Protein AF-A0A7X9JN93-F1 (afdb_monomer_lite)

Radius of gyration: 32.8 Å; chains: 1; bounding box: 100×35×84 Å

Sequence (177 aa):
MSPLSYNWSGGLGTSPNISISPPVGTYNYTATVTDACGATATDGIQVVVNPKPTSDFTAVSPICANTPSDVIYTGTGGSVFVWNFGSATILSGTPPSPGPYQVTWNTAGTYAIALQVQNSYGCWSDPDTQYVMVLAAGTPNCCTFPTPFAGNDRNICGLTTQMMADPPDNHSYIGQW

Secondary structure (DSSP, 8-state):
-PPPEEEEGGGTBS-SS------SEEEEEEEEEE-TTS-EEEEEEEEEEPPPP---EEE--SEETTS-EEEEE--SS-SEEEEE-TTPEEEE--SSS---EEEE-SS-EEEEEEEEEE-TTSPBPPPEEEEEEEEPTT-TTT------B--------SS------B-S---------

pLDDT: mean 87.12, std 16.21, range [33.56, 98.44]

Structure (mmCIF, N/CA/C/O backbone):
data_AF-A0A7X9JN93-F1
#
_entry.id   AF-A0A7X9JN93-F1
#
loop_
_atom_site.group_PDB
_atom_site.id
_atom_site.type_symbol
_atom_site.label_atom_id
_atom_site.label_alt_id
_atom_site.label_comp_id
_atom_site.label_asym_id
_atom_site.label_entity_id
_atom_site.label_seq_id
_atom_site.pdbx_PDB_ins_code
_atom_site.Cartn_x
_atom_site.Cartn_y
_atom_site.Cartn_z
_atom_site.occupancy
_atom_site.B_iso_or_equiv
_atom_site.auth_seq_id
_atom_site.auth_comp_id
_atom_site.auth_asym_id
_atom_site.auth_atom_id
_atom_site.pdbx_PDB_model_num
ATOM 1 N N . MET A 1 1 ? -43.650 4.681 30.266 1.00 62.78 1 MET A N 1
ATOM 2 C CA . MET A 1 1 ? -42.316 4.047 30.256 1.00 62.78 1 MET A CA 1
ATOM 3 C C . MET A 1 1 ? -41.466 4.804 31.256 1.00 62.78 1 MET A C 1
ATOM 5 O O . MET A 1 1 ? -41.440 6.026 31.170 1.00 62.78 1 MET A O 1
ATOM 9 N N . SER A 1 2 ? -40.871 4.125 32.233 1.00 69.69 2 SER A N 1
ATOM 10 C CA . SER A 1 2 ? -39.936 4.772 33.160 1.00 69.69 2 SER A CA 1
ATOM 11 C C . SER A 1 2 ? -38.631 5.106 32.427 1.00 69.69 2 SER A C 1
ATOM 13 O O . SER A 1 2 ? -38.218 4.310 31.581 1.00 69.69 2 SER A O 1
ATOM 15 N N . PRO A 1 3 ? -37.996 6.262 32.691 1.00 86.38 3 PRO A N 1
ATOM 16 C CA . PRO A 1 3 ? -36.750 6.621 32.026 1.00 86.38 3 PRO A CA 1
ATOM 17 C C . PRO A 1 3 ? -35.629 5.661 32.441 1.00 86.38 3 PRO A C 1
ATOM 19 O O . PRO A 1 3 ? -35.478 5.351 33.622 1.00 86.38 3 PRO A O 1
ATOM 22 N N . LEU A 1 4 ? -34.855 5.197 31.461 1.00 93.75 4 LEU A N 1
ATOM 23 C CA . LEU A 1 4 ? -33.606 4.469 31.678 1.00 93.75 4 LEU A CA 1
ATOM 24 C C . LEU A 1 4 ? -32.438 5.448 31.575 1.00 93.75 4 LEU A C 1
ATOM 26 O O . LEU A 1 4 ? -32.466 6.365 30.750 1.00 93.75 4 LEU A O 1
ATOM 30 N N . SER A 1 5 ? -31.402 5.224 32.374 1.00 94.44 5 SER A N 1
ATOM 31 C CA . SER A 1 5 ? -30.114 5.904 32.234 1.00 94.44 5 SER A CA 1
ATOM 32 C C . SER A 1 5 ? -29.025 4.894 31.900 1.00 94.44 5 SER A C 1
ATOM 34 O O . SER A 1 5 ? -29.078 3.749 32.343 1.00 94.44 5 SER A O 1
ATOM 36 N N . TYR A 1 6 ? -28.060 5.316 31.090 1.00 96.38 6 TYR A N 1
ATOM 37 C CA . TYR A 1 6 ? -26.967 4.478 30.614 1.00 96.38 6 TYR A CA 1
ATOM 38 C C . TYR A 1 6 ? -25.649 5.054 31.111 1.00 96.38 6 TYR A C 1
ATOM 40 O O . TYR A 1 6 ? -25.521 6.267 31.278 1.00 96.38 6 TYR A O 1
ATOM 48 N N . ASN A 1 7 ? -24.661 4.197 31.314 1.00 96.31 7 ASN A N 1
ATOM 49 C CA . ASN A 1 7 ? -23.289 4.589 31.584 1.00 96.31 7 ASN A CA 1
ATOM 50 C C . ASN A 1 7 ? -22.343 3.566 30.962 1.00 96.31 7 ASN A C 1
ATOM 52 O O . ASN A 1 7 ? -22.411 2.382 31.282 1.00 96.31 7 ASN A O 1
ATOM 56 N N . TRP A 1 8 ? -21.454 4.024 30.094 1.00 97.06 8 TRP A N 1
ATOM 57 C CA . TRP A 1 8 ? -20.459 3.170 29.460 1.00 97.06 8 TRP A CA 1
ATOM 58 C C . TRP A 1 8 ? -19.116 3.242 30.194 1.00 97.06 8 TRP A C 1
ATOM 60 O O . TRP A 1 8 ? -18.633 4.319 30.556 1.00 97.06 8 TRP A O 1
ATOM 70 N N . SER A 1 9 ? -18.481 2.084 30.383 1.00 95.38 9 SER A N 1
ATOM 71 C CA . SER A 1 9 ? -17.147 1.960 30.979 1.00 95.38 9 SER A CA 1
ATOM 72 C C . SER A 1 9 ? -16.115 2.834 30.260 1.00 95.38 9 SER A C 1
ATOM 74 O O . SER A 1 9 ? -16.192 3.010 29.046 1.00 95.38 9 SER A O 1
ATOM 76 N N . GLY A 1 10 ? -15.109 3.325 30.985 1.00 89.50 10 GLY A N 1
ATOM 77 C CA . GLY A 1 10 ? -14.052 4.154 30.392 1.00 89.50 10 GLY A CA 1
ATOM 78 C C . GLY A 1 10 ? -14.488 5.588 30.074 1.00 89.50 10 GLY A C 1
ATOM 79 O O . GLY A 1 10 ? -13.787 6.282 29.348 1.00 89.50 10 GLY A O 1
ATOM 80 N N . GLY A 1 11 ? -15.628 6.039 30.610 1.00 90.81 11 GLY A N 1
ATOM 81 C CA . GLY A 1 11 ? -16.087 7.422 30.459 1.00 90.81 11 GLY A CA 1
ATOM 82 C C . GLY A 1 11 ? -16.641 7.744 29.071 1.00 90.81 11 GLY A C 1
ATOM 83 O O . GLY A 1 11 ? -16.651 8.905 28.678 1.00 90.81 11 GLY A O 1
ATOM 84 N N . LEU A 1 12 ? -17.119 6.736 28.334 1.00 93.81 12 LEU A N 1
ATOM 85 C CA . LEU A 1 12 ? -17.651 6.897 26.972 1.00 93.81 12 LEU A CA 1
ATOM 86 C C . LEU A 1 12 ? -19.023 7.598 26.925 1.00 93.81 12 LEU A C 1
ATOM 88 O O . LEU A 1 12 ? -19.532 7.898 25.847 1.00 93.81 12 LEU A O 1
ATOM 92 N N . GLY A 1 13 ? -19.607 7.890 28.090 1.00 93.00 13 GLY A N 1
ATOM 93 C CA . GLY A 1 13 ? -20.799 8.717 28.242 1.00 93.00 13 GLY A CA 1
ATOM 94 C C . GLY A 1 13 ? -22.060 7.932 28.595 1.00 93.00 13 GLY A C 1
ATOM 95 O O . GLY A 1 13 ? -22.016 6.762 28.974 1.00 93.00 13 GLY A O 1
ATOM 96 N N . THR A 1 14 ? -23.196 8.621 28.491 1.00 95.06 14 THR A N 1
ATOM 97 C CA . THR A 1 14 ? -24.511 8.161 28.971 1.00 95.06 14 THR A CA 1
ATOM 98 C C . THR A 1 14 ? -25.554 8.005 27.863 1.00 95.06 14 THR A C 1
ATOM 100 O O . THR A 1 14 ? -26.735 7.782 28.128 1.00 95.06 14 THR A O 1
ATOM 103 N N . SER A 1 15 ? -25.129 8.129 26.603 1.00 93.56 15 SER A N 1
ATOM 104 C CA . SER A 1 15 ? -25.990 7.868 25.453 1.00 93.56 15 SER A CA 1
ATOM 105 C C . SER A 1 15 ? -26.230 6.359 25.311 1.00 93.56 15 SER A C 1
ATOM 107 O O . SER A 1 15 ? -25.281 5.583 25.457 1.00 93.56 15 SER A O 1
ATOM 109 N N . PRO A 1 16 ? -27.454 5.913 24.972 1.00 92.88 16 PRO A N 1
ATOM 110 C CA . PRO A 1 16 ? -27.708 4.504 24.662 1.00 92.88 16 PRO A CA 1
ATOM 111 C C . PRO A 1 16 ? -26.879 4.014 23.468 1.00 92.88 16 PRO A C 1
ATOM 113 O O . PRO A 1 16 ? -26.524 2.843 23.409 1.00 92.88 16 PRO A O 1
ATOM 116 N N . ASN A 1 17 ? -26.539 4.917 22.541 1.00 93.62 17 ASN A N 1
ATOM 117 C CA . ASN A 1 17 ? -25.702 4.632 21.381 1.00 93.62 17 ASN A CA 1
ATOM 118 C C . ASN A 1 17 ? -24.434 5.485 21.450 1.00 93.62 17 ASN A C 1
ATOM 120 O O . ASN A 1 17 ? -24.519 6.714 21.536 1.00 93.62 17 ASN A O 1
ATOM 124 N N . ILE A 1 18 ? -23.273 4.837 21.389 1.00 92.88 18 ILE A N 1
ATOM 125 C CA . ILE A 1 18 ? -21.957 5.482 21.377 1.00 92.88 18 ILE A CA 1
ATOM 126 C C . ILE A 1 18 ? -21.170 5.068 20.131 1.00 92.88 18 ILE A C 1
ATOM 128 O O . ILE A 1 18 ? -21.410 4.015 19.545 1.00 92.88 18 ILE A O 1
ATOM 132 N N . SER A 1 19 ? -20.216 5.899 19.724 1.00 92.19 19 SER A N 1
ATOM 133 C CA . SER A 1 19 ? -19.241 5.573 18.682 1.00 92.19 19 SER A CA 1
ATOM 134 C C . SER A 1 19 ? -17.844 5.675 19.272 1.00 92.19 19 SER A C 1
ATOM 136 O O . SER A 1 19 ? -17.538 6.628 19.986 1.00 92.19 19 SER A O 1
ATOM 138 N N . ILE A 1 20 ? -17.008 4.681 18.989 1.00 92.12 20 ILE A N 1
ATOM 139 C CA . ILE A 1 20 ? -15.642 4.583 19.501 1.00 92.12 20 ILE A CA 1
ATOM 140 C C . ILE A 1 20 ? -14.666 4.508 18.328 1.00 92.12 20 ILE A C 1
ATOM 142 O O . ILE A 1 20 ? -14.989 3.961 17.278 1.00 92.12 20 ILE A O 1
ATOM 146 N N . SER A 1 21 ? -13.465 5.044 18.518 1.00 92.12 21 SER A N 1
ATOM 147 C CA . SER A 1 21 ? -12.356 4.921 17.566 1.00 92.12 21 SER A CA 1
ATOM 148 C C . SER A 1 21 ? -11.064 4.605 18.326 1.00 92.12 21 SER A C 1
ATOM 150 O O . SER A 1 21 ? -10.158 5.443 18.365 1.00 92.12 21 SER A O 1
ATOM 152 N N . PRO A 1 22 ? -10.993 3.454 19.024 1.00 93.06 22 PRO A N 1
ATOM 153 C CA . PRO A 1 22 ? -9.809 3.110 19.790 1.00 93.06 22 PRO A CA 1
ATOM 154 C C . PRO A 1 22 ? -8.643 2.738 18.852 1.00 93.06 22 PRO A C 1
ATOM 156 O O . PRO A 1 22 ? -8.876 2.349 17.703 1.00 93.06 22 PRO A O 1
ATOM 159 N N . PRO A 1 23 ? -7.386 2.849 19.317 1.00 93.12 23 PRO A N 1
ATOM 160 C CA . PRO A 1 23 ? -6.220 2.347 18.587 1.00 93.12 23 PRO A CA 1
ATOM 161 C C . PRO A 1 23 ? -6.279 0.835 18.310 1.00 93.12 23 PRO A C 1
ATOM 163 O O . PRO A 1 23 ? -7.170 0.132 18.775 1.00 93.12 23 PRO A O 1
ATOM 166 N N . VAL A 1 24 ? -5.295 0.316 17.568 1.00 92.94 24 VAL A N 1
ATOM 167 C CA . VAL A 1 24 ? -5.109 -1.134 17.383 1.00 92.94 24 VAL A CA 1
ATOM 168 C C . VAL A 1 24 ? -4.927 -1.803 18.745 1.00 92.94 24 VAL A C 1
ATOM 170 O O . VAL A 1 24 ? -4.083 -1.387 19.539 1.00 92.94 24 VAL A O 1
ATOM 173 N N . GLY A 1 25 ? -5.705 -2.851 19.008 1.00 94.50 25 GLY A N 1
ATOM 174 C CA . GLY A 1 25 ? -5.697 -3.530 20.297 1.00 94.50 25 GLY A CA 1
ATOM 175 C C . GLY A 1 25 ? -6.991 -4.276 20.592 1.00 94.50 25 GLY A C 1
ATOM 176 O O . GLY A 1 25 ? -7.896 -4.359 19.766 1.00 94.50 25 GLY A O 1
ATOM 177 N N . THR A 1 26 ? -7.066 -4.836 21.796 1.00 96.31 26 THR A N 1
ATOM 178 C CA . THR A 1 26 ? -8.270 -5.493 22.316 1.00 96.31 26 THR A CA 1
ATOM 179 C C . THR A 1 26 ? -8.804 -4.697 23.496 1.00 96.31 26 THR A C 1
ATOM 181 O O . THR A 1 26 ? -8.060 -4.396 24.430 1.00 96.31 26 THR A O 1
ATOM 184 N N . TYR A 1 27 ? -10.092 -4.376 23.458 1.00 95.50 27 TYR A N 1
ATOM 185 C CA . TYR A 1 27 ? -10.775 -3.546 24.443 1.00 95.50 27 TYR A CA 1
ATOM 186 C C . TYR A 1 27 ? -12.021 -4.268 24.938 1.00 95.50 27 TYR A C 1
ATOM 188 O O . TYR A 1 27 ? -12.752 -4.857 24.147 1.00 95.50 27 TYR A O 1
ATOM 196 N N . ASN A 1 28 ? -12.279 -4.202 26.240 1.00 96.62 28 ASN A N 1
ATOM 197 C CA . ASN A 1 28 ? -13.533 -4.668 26.820 1.00 96.62 28 ASN A CA 1
ATOM 198 C C . ASN A 1 28 ? -14.320 -3.441 27.281 1.00 96.62 28 ASN A C 1
ATOM 200 O O . ASN A 1 28 ? -13.793 -2.624 28.039 1.00 96.62 28 ASN A O 1
ATOM 204 N N . TYR A 1 29 ? -15.561 -3.321 26.822 1.00 96.38 29 TYR A N 1
ATOM 205 C CA . TYR A 1 29 ? -16.481 -2.265 27.224 1.00 96.38 29 TYR A CA 1
ATOM 206 C C . TYR A 1 29 ? -17.656 -2.871 27.972 1.00 96.38 29 TYR A C 1
ATOM 208 O O . TYR A 1 29 ? -18.130 -3.945 27.619 1.00 96.38 29 TYR A O 1
ATOM 216 N N . THR A 1 30 ? -18.148 -2.166 28.980 1.00 97.31 30 THR A N 1
ATOM 217 C CA . THR A 1 30 ? -19.325 -2.555 29.754 1.00 97.31 30 THR A CA 1
ATOM 218 C C . THR A 1 30 ? -20.341 -1.425 29.710 1.00 97.31 30 THR A C 1
ATOM 220 O O . THR A 1 30 ? -19.996 -0.276 29.992 1.00 97.31 30 THR A O 1
ATOM 223 N N . ALA A 1 31 ? -21.585 -1.743 29.367 1.00 97.38 31 ALA A N 1
ATOM 224 C CA . ALA A 1 31 ? -22.721 -0.851 29.542 1.00 97.38 31 ALA A CA 1
ATOM 225 C C . ALA A 1 31 ? -23.375 -1.137 30.893 1.00 97.38 31 ALA A C 1
ATOM 227 O O . ALA A 1 31 ? -23.667 -2.291 31.195 1.00 97.38 31 ALA A O 1
ATOM 228 N N . THR A 1 32 ? -23.645 -0.097 31.673 1.00 97.44 32 THR A N 1
ATOM 229 C CA . THR A 1 32 ? -24.491 -0.150 32.867 1.00 97.44 32 THR A CA 1
ATOM 230 C C . THR A 1 32 ? -25.787 0.588 32.574 1.00 97.44 32 THR A C 1
ATOM 232 O O . THR A 1 32 ? -25.757 1.759 32.196 1.00 97.44 32 THR A O 1
ATOM 235 N N . VAL A 1 33 ? -26.922 -0.078 32.763 1.00 97.25 33 VAL A N 1
ATOM 236 C CA . VAL A 1 33 ? -28.258 0.513 32.637 1.00 97.25 33 VAL A CA 1
ATOM 237 C C . VAL A 1 33 ? -28.876 0.610 34.020 1.00 97.25 33 VAL A C 1
ATOM 239 O O . VAL A 1 33 ? -28.849 -0.368 34.762 1.00 97.25 33 VAL A O 1
ATOM 242 N N . THR A 1 34 ? -29.449 1.764 34.348 1.00 97.00 34 THR A N 1
ATOM 243 C CA . THR A 1 34 ? -30.150 2.006 35.612 1.00 97.00 34 THR A CA 1
ATOM 244 C C . THR A 1 34 ? -31.586 2.422 35.329 1.00 97.00 34 THR A C 1
ATOM 246 O O . THR A 1 34 ? -31.819 3.346 34.538 1.00 97.00 34 THR A O 1
ATOM 249 N N . ASP A 1 35 ? -32.546 1.754 35.965 1.00 95.75 35 ASP A N 1
ATOM 250 C CA . ASP A 1 35 ? -33.962 2.111 35.879 1.00 95.75 35 ASP A CA 1
ATOM 251 C C . ASP A 1 35 ? -34.351 3.238 36.858 1.00 95.75 35 ASP A C 1
ATOM 253 O O . ASP A 1 35 ? -33.554 3.709 37.669 1.00 95.75 35 ASP A O 1
ATOM 257 N N . ALA A 1 36 ? -35.607 3.686 36.794 1.00 94.88 36 ALA A N 1
ATOM 258 C CA . ALA A 1 36 ? -36.113 4.746 37.669 1.00 94.88 36 ALA A CA 1
ATOM 259 C C . ALA A 1 36 ? -36.244 4.334 39.150 1.00 94.88 36 ALA A C 1
ATOM 261 O O . ALA A 1 36 ? -36.407 5.201 40.007 1.00 94.88 36 ALA A O 1
ATOM 262 N N . CYS A 1 37 ? -36.192 3.034 39.455 1.00 94.12 37 CYS A N 1
ATOM 263 C CA . CYS A 1 37 ? -36.180 2.500 40.816 1.00 94.12 37 CYS A CA 1
ATOM 264 C C . CYS A 1 37 ? -34.753 2.391 41.381 1.00 94.12 37 CYS A C 1
ATOM 266 O O . CYS A 1 37 ? -34.590 2.047 42.552 1.00 94.12 37 CYS A O 1
ATOM 268 N N . GLY A 1 38 ? -33.731 2.698 40.574 1.00 92.62 38 GLY A N 1
ATOM 269 C CA . GLY A 1 38 ? -32.323 2.593 40.942 1.00 92.62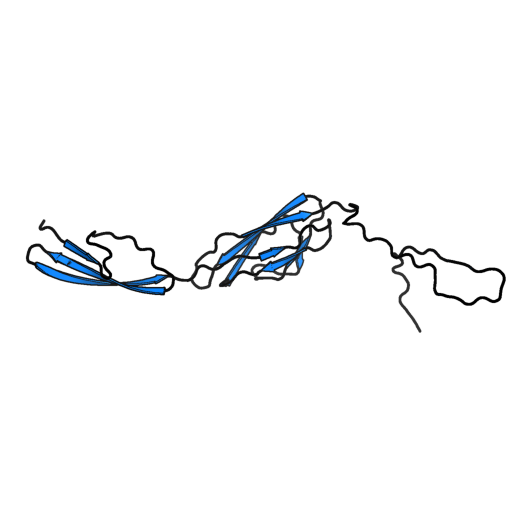 38 GLY A CA 1
ATOM 270 C C . GLY A 1 38 ? -31.742 1.188 40.778 1.00 92.62 38 GLY A C 1
ATOM 271 O O . GLY A 1 38 ? -30.603 0.965 41.187 1.00 92.62 38 GLY A O 1
ATOM 272 N N . ALA A 1 39 ? -32.481 0.241 40.191 1.00 96.44 39 ALA A N 1
ATOM 273 C CA . ALA A 1 39 ? -31.947 -1.081 39.884 1.00 96.44 39 ALA A CA 1
ATOM 274 C C . ALA A 1 39 ? -31.004 -0.995 38.681 1.00 96.44 39 ALA A C 1
ATOM 276 O O . ALA A 1 39 ? -31.289 -0.288 37.711 1.00 96.44 39 ALA A O 1
ATOM 277 N N . THR A 1 40 ? -29.885 -1.720 38.742 1.00 96.94 40 THR A N 1
ATOM 278 C CA . THR A 1 40 ? -28.859 -1.703 37.699 1.00 96.94 40 THR A CA 1
ATOM 279 C C . THR A 1 40 ? -28.668 -3.070 37.055 1.00 96.94 40 THR A C 1
ATOM 281 O O . THR A 1 40 ? -28.786 -4.109 37.704 1.00 96.94 40 THR A O 1
ATOM 284 N N . ALA A 1 41 ? -28.348 -3.061 35.765 1.00 97.38 41 ALA A N 1
ATOM 285 C CA . ALA A 1 41 ? -27.899 -4.227 35.014 1.00 97.38 41 ALA A CA 1
ATOM 286 C C . ALA A 1 41 ? -26.672 -3.855 34.179 1.00 97.38 41 ALA A C 1
ATOM 288 O O . ALA A 1 41 ? -26.513 -2.697 33.787 1.00 97.38 41 ALA A O 1
ATOM 289 N N . THR A 1 42 ? -25.808 -4.831 33.905 1.00 97.44 42 THR A N 1
ATOM 290 C CA . THR A 1 42 ? -24.591 -4.625 33.116 1.00 97.44 42 THR A CA 1
ATOM 291 C C . THR A 1 42 ? -24.445 -5.671 32.028 1.00 97.44 42 THR A C 1
ATOM 293 O O . THR A 1 42 ? -24.727 -6.840 32.282 1.00 97.44 42 THR A O 1
ATOM 296 N N . ASP A 1 43 ? -23.929 -5.274 30.869 1.00 97.88 43 ASP A N 1
ATOM 297 C CA . ASP A 1 43 ? -23.517 -6.191 29.803 1.00 97.88 43 ASP A CA 1
ATOM 298 C C . ASP A 1 43 ? -22.178 -5.753 29.199 1.00 97.88 43 ASP A C 1
ATOM 300 O O . ASP A 1 43 ? -21.851 -4.562 29.200 1.00 97.88 43 ASP A O 1
ATOM 304 N N . GLY A 1 44 ? -21.383 -6.717 28.736 1.00 96.06 44 GLY A N 1
ATOM 305 C CA . GLY A 1 44 ? -20.016 -6.506 28.276 1.00 96.06 44 GLY A CA 1
ATOM 306 C C . GLY A 1 44 ? -19.796 -6.931 26.828 1.00 96.06 44 GLY A C 1
ATOM 307 O O . GLY A 1 44 ? -20.254 -7.985 26.403 1.00 96.06 44 GLY A O 1
ATOM 308 N N . ILE A 1 45 ? -19.011 -6.149 26.090 1.00 96.38 45 ILE A N 1
ATOM 309 C CA . ILE A 1 45 ? -18.567 -6.469 24.733 1.00 96.38 45 ILE A CA 1
ATOM 310 C C . ILE A 1 45 ? -17.045 -6.394 24.633 1.00 96.38 45 ILE A C 1
ATOM 312 O O . ILE A 1 45 ? -16.415 -5.481 25.171 1.00 96.38 45 ILE A O 1
ATOM 316 N N . GLN A 1 46 ? -16.457 -7.343 23.906 1.00 96.38 46 GLN A N 1
ATOM 317 C CA . GLN A 1 46 ? -15.062 -7.284 23.492 1.00 96.38 46 GLN A CA 1
ATOM 318 C C . GLN A 1 46 ? -14.963 -6.749 22.063 1.00 96.38 46 GLN A C 1
ATOM 320 O O . GLN A 1 46 ? -15.621 -7.247 21.152 1.00 96.38 46 GLN A O 1
ATOM 325 N N . VAL A 1 47 ? -14.103 -5.755 21.871 1.00 95.12 47 VAL A N 1
ATOM 326 C CA . VAL A 1 47 ? -13.798 -5.144 20.579 1.00 95.12 47 VAL A CA 1
ATOM 327 C C . VAL A 1 47 ? -12.326 -5.379 20.269 1.00 95.12 47 VAL A C 1
ATOM 329 O O . VAL A 1 47 ? -11.452 -4.979 21.039 1.00 95.12 47 VAL A O 1
ATOM 332 N N . VAL A 1 48 ? -12.053 -6.010 19.128 1.00 95.06 48 VAL A N 1
ATOM 333 C CA . VAL A 1 48 ? -10.697 -6.223 18.610 1.00 95.06 48 VAL A CA 1
ATOM 334 C C . VAL A 1 48 ? -10.499 -5.334 17.388 1.00 95.06 48 VAL A C 1
ATOM 336 O O . VAL A 1 48 ? -11.194 -5.486 16.384 1.00 95.06 48 VAL A O 1
ATOM 339 N N . VAL A 1 49 ? -9.549 -4.405 17.471 1.00 95.81 49 VAL A N 1
ATOM 340 C CA . VAL A 1 49 ? -9.135 -3.546 16.358 1.00 95.81 49 VAL A CA 1
ATOM 341 C C . VAL A 1 49 ? -7.833 -4.087 15.789 1.00 95.81 49 VAL A C 1
ATOM 343 O O . VAL A 1 49 ? -6.798 -4.056 16.454 1.00 95.81 49 VAL A O 1
ATOM 346 N N . ASN A 1 50 ? -7.891 -4.585 14.555 1.00 94.56 50 ASN A N 1
ATOM 347 C CA . ASN A 1 50 ? -6.745 -5.165 13.857 1.00 94.56 50 ASN A CA 1
ATOM 348 C C . ASN A 1 50 ? -5.905 -4.085 13.152 1.00 94.56 50 ASN A C 1
ATOM 350 O O . ASN A 1 50 ? -6.452 -3.068 12.717 1.00 94.56 50 ASN A O 1
ATOM 354 N N . PRO A 1 51 ? -4.585 -4.296 12.992 1.00 93.56 51 PRO A N 1
ATOM 355 C CA . PRO A 1 51 ? -3.734 -3.367 12.259 1.00 93.56 51 PRO A CA 1
ATOM 356 C C . PRO A 1 51 ? -4.096 -3.333 10.770 1.00 93.56 51 PRO A C 1
ATOM 358 O O . PRO A 1 51 ? -4.324 -4.373 10.149 1.00 93.56 51 PRO A O 1
ATOM 361 N N . LYS A 1 52 ? -4.100 -2.136 10.181 1.00 94.06 52 LYS A N 1
ATOM 362 C CA . LYS A 1 52 ? -4.274 -1.939 8.736 1.00 94.06 52 LYS A CA 1
ATOM 363 C C . LYS A 1 52 ? -2.963 -2.285 8.006 1.00 94.06 52 LYS A C 1
ATOM 365 O O . LYS A 1 52 ? -1.919 -1.804 8.446 1.00 94.06 52 LYS A O 1
ATOM 370 N N . PRO A 1 53 ? -2.979 -3.102 6.935 1.00 97.31 53 PRO A N 1
ATOM 371 C CA . PRO A 1 53 ? -1.778 -3.335 6.131 1.00 97.31 53 PRO A CA 1
ATOM 372 C C . PRO A 1 53 ? -1.393 -2.082 5.331 1.00 97.31 53 PRO A C 1
ATOM 374 O O . PRO A 1 53 ? -2.231 -1.201 5.113 1.00 97.31 53 PRO A O 1
ATOM 377 N N . THR A 1 54 ? -0.153 -2.029 4.844 1.00 96.56 54 THR A N 1
ATOM 378 C CA . THR A 1 54 ? 0.298 -1.001 3.891 1.00 96.56 54 THR A CA 1
ATOM 379 C C . THR A 1 54 ? 0.636 -1.635 2.547 1.00 96.56 54 THR A C 1
ATOM 381 O O . THR A 1 54 ? 1.170 -2.741 2.491 1.00 96.56 54 THR A O 1
ATOM 384 N N . SER A 1 55 ? 0.290 -0.958 1.454 1.00 97.62 55 SER A N 1
ATOM 385 C CA . SER A 1 55 ? 0.517 -1.424 0.080 1.00 97.62 55 SER A CA 1
ATOM 386 C C . SER A 1 55 ? 1.678 -0.712 -0.605 1.00 97.62 55 SER A C 1
ATOM 388 O O . SER A 1 55 ? 1.708 -0.669 -1.828 1.00 97.62 55 SER A O 1
ATOM 390 N N . ASP A 1 56 ? 2.602 -0.135 0.161 1.00 97.50 56 ASP A N 1
ATOM 391 C CA . ASP A 1 56 ? 3.703 0.654 -0.390 1.00 97.50 56 ASP A CA 1
ATOM 392 C C . ASP A 1 56 ? 4.559 -0.190 -1.338 1.00 97.50 56 ASP A C 1
ATOM 394 O O . ASP A 1 56 ? 4.878 -1.352 -1.045 1.00 97.50 56 ASP A O 1
ATOM 398 N N . PHE A 1 57 ? 4.963 0.389 -2.462 1.00 98.38 57 PHE A N 1
ATOM 399 C CA . PHE A 1 57 ? 5.918 -0.237 -3.368 1.00 98.38 57 PHE A CA 1
ATOM 400 C C . PHE A 1 57 ? 6.743 0.799 -4.132 1.00 98.38 57 PHE A C 1
ATOM 402 O O . PHE A 1 57 ? 6.406 1.979 -4.209 1.00 98.38 57 PHE A O 1
ATOM 409 N N . THR A 1 58 ? 7.840 0.346 -4.730 1.00 96.56 58 THR A N 1
ATOM 410 C CA . THR A 1 58 ? 8.680 1.160 -5.611 1.00 96.56 58 THR A CA 1
ATOM 411 C C . THR A 1 58 ? 8.644 0.619 -7.033 1.00 96.56 58 THR A C 1
ATOM 413 O O . THR A 1 58 ? 8.453 -0.578 -7.247 1.00 96.56 58 THR A O 1
ATOM 416 N N . ALA A 1 59 ? 8.821 1.509 -8.009 1.00 95.62 59 ALA A N 1
ATOM 417 C CA . ALA A 1 59 ? 9.007 1.169 -9.413 1.00 95.62 59 ALA A CA 1
ATOM 418 C C . ALA A 1 59 ? 10.126 2.039 -9.999 1.00 95.62 59 ALA A C 1
ATOM 420 O O . ALA A 1 59 ? 10.188 3.240 -9.720 1.00 95.62 59 ALA A O 1
ATOM 421 N N . VAL A 1 60 ? 11.012 1.454 -10.806 1.00 93.38 60 VAL A N 1
ATOM 422 C CA . VAL A 1 60 ? 12.089 2.215 -11.462 1.00 93.38 60 VAL A CA 1
ATOM 423 C C . VAL A 1 60 ? 11.489 3.168 -12.499 1.00 93.38 60 VAL A C 1
ATOM 425 O O . VAL A 1 60 ? 10.709 2.752 -13.357 1.00 93.38 60 VAL A O 1
ATOM 428 N N . SER A 1 61 ? 11.858 4.449 -12.417 1.00 92.44 61 SER A N 1
ATOM 429 C CA . SER A 1 61 ? 11.385 5.524 -13.294 1.00 92.44 61 SER A CA 1
ATOM 430 C C . SER A 1 61 ? 12.409 6.677 -13.327 1.00 92.44 61 SER A C 1
ATOM 432 O O . SER A 1 61 ? 12.951 7.017 -12.272 1.00 92.44 61 SER A O 1
ATOM 434 N N . PRO A 1 62 ? 12.669 7.313 -14.487 1.00 93.44 62 PRO A N 1
ATOM 435 C CA . PRO A 1 62 ? 12.179 6.933 -15.811 1.00 93.44 62 PRO A CA 1
ATOM 436 C C . PRO A 1 62 ? 12.868 5.663 -16.341 1.00 93.44 62 PRO A C 1
ATOM 438 O O . PRO A 1 62 ? 13.973 5.328 -15.921 1.00 93.44 62 PRO A O 1
ATOM 441 N N . ILE A 1 63 ? 12.229 4.990 -17.299 1.00 92.94 63 ILE A N 1
ATOM 442 C CA . ILE A 1 63 ? 12.815 3.891 -18.083 1.00 92.94 63 ILE A CA 1
ATOM 443 C C . ILE A 1 63 ? 12.667 4.160 -19.580 1.00 92.94 63 ILE A C 1
ATOM 445 O O . ILE A 1 63 ? 11.956 5.073 -20.002 1.00 92.94 63 ILE A O 1
ATOM 449 N N . CYS A 1 64 ? 13.305 3.337 -20.399 1.00 93.62 64 CYS A N 1
ATOM 450 C CA . CYS A 1 64 ? 13.190 3.393 -21.850 1.00 93.62 64 CYS A CA 1
ATOM 451 C C . CYS A 1 64 ? 12.162 2.378 -22.352 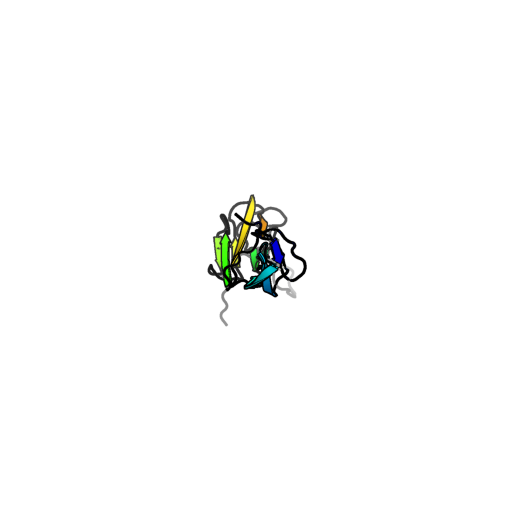1.00 93.62 64 CYS A C 1
ATOM 453 O O . CYS A 1 64 ? 11.969 1.320 -21.744 1.00 93.62 64 CYS A O 1
ATOM 455 N N . ALA A 1 65 ? 11.513 2.670 -23.477 1.00 94.12 65 ALA A N 1
ATOM 456 C CA . ALA A 1 65 ? 10.630 1.708 -24.125 1.00 94.12 65 ALA A CA 1
ATOM 457 C C . ALA A 1 65 ? 11.365 0.376 -24.374 1.00 94.12 65 ALA A C 1
ATOM 459 O O . ALA A 1 65 ? 12.501 0.361 -24.847 1.00 94.12 65 ALA A O 1
ATOM 460 N N . ASN A 1 66 ? 10.698 -0.735 -24.062 1.00 92.44 66 ASN A N 1
ATOM 461 C CA . ASN A 1 66 ? 11.201 -2.111 -24.113 1.00 92.44 66 ASN A CA 1
ATOM 462 C C . ASN A 1 66 ? 12.339 -2.438 -23.131 1.00 92.44 66 ASN A C 1
ATOM 464 O O . ASN A 1 66 ? 12.954 -3.497 -23.250 1.00 92.44 66 ASN A O 1
ATOM 468 N N . THR A 1 67 ? 12.610 -1.576 -22.146 1.00 92.88 67 THR A N 1
ATOM 469 C CA . THR A 1 67 ? 13.503 -1.909 -21.024 1.00 92.88 67 THR A CA 1
ATOM 470 C C . THR A 1 67 ? 12.695 -2.298 -19.784 1.00 92.88 67 THR A C 1
ATOM 472 O O . THR A 1 67 ? 11.559 -1.834 -19.625 1.00 92.88 67 THR A O 1
ATOM 475 N N . PRO A 1 68 ? 13.222 -3.191 -18.934 1.00 95.25 68 PRO A N 1
ATOM 476 C CA . PRO A 1 68 ? 12.552 -3.585 -17.705 1.00 95.25 68 PRO A CA 1
ATOM 477 C C . PRO A 1 68 ? 12.535 -2.457 -16.660 1.00 95.25 68 PRO A C 1
ATOM 479 O O . PRO A 1 68 ? 13.521 -1.746 -16.483 1.00 95.25 68 PRO A O 1
ATOM 482 N N . SER A 1 69 ? 11.429 -2.344 -15.928 1.00 96.44 69 SER A N 1
ATOM 483 C CA . SER A 1 69 ? 11.309 -1.630 -14.656 1.00 96.44 69 SER A CA 1
ATOM 484 C C . SER A 1 69 ? 11.084 -2.654 -13.550 1.00 96.44 69 SER A C 1
ATOM 486 O O . SER A 1 69 ? 10.170 -3.481 -13.645 1.00 96.44 69 SER A O 1
ATOM 488 N N . ASP A 1 70 ? 11.923 -2.609 -12.518 1.00 97.38 70 ASP A N 1
ATOM 489 C CA . ASP A 1 70 ? 11.758 -3.448 -11.336 1.00 97.38 70 ASP A CA 1
ATOM 490 C C . ASP A 1 70 ? 10.705 -2.830 -10.413 1.00 97.38 70 ASP A C 1
ATOM 492 O O . ASP A 1 70 ? 10.761 -1.637 -10.098 1.00 97.38 70 ASP A O 1
ATOM 496 N N . VAL A 1 71 ? 9.751 -3.656 -9.981 1.00 98.19 71 VAL A N 1
ATOM 497 C CA . VAL A 1 71 ? 8.667 -3.287 -9.068 1.00 98.19 71 VAL A CA 1
ATOM 498 C C . VAL A 1 71 ? 8.794 -4.112 -7.794 1.00 98.19 71 VAL A C 1
ATOM 500 O O . VAL A 1 71 ? 8.735 -5.347 -7.827 1.00 98.19 71 VAL A O 1
ATOM 503 N N . ILE A 1 72 ? 8.978 -3.429 -6.666 1.00 98.06 72 ILE A N 1
ATOM 504 C CA . ILE A 1 72 ? 9.317 -4.056 -5.385 1.00 98.06 72 ILE A CA 1
ATOM 505 C C . ILE A 1 72 ? 8.322 -3.601 -4.325 1.00 98.06 72 ILE A C 1
ATOM 507 O O . ILE A 1 72 ? 8.245 -2.420 -3.996 1.00 98.06 72 ILE A O 1
ATOM 511 N N . TYR A 1 73 ? 7.582 -4.551 -3.759 1.00 98.19 73 TYR A N 1
ATOM 512 C CA . TYR A 1 73 ? 6.738 -4.303 -2.596 1.00 98.19 73 TYR A CA 1
ATOM 513 C C . TYR A 1 73 ? 7.584 -3.963 -1.362 1.00 98.19 73 TYR A C 1
ATOM 515 O O . TYR A 1 73 ? 8.505 -4.700 -1.005 1.00 98.19 73 TYR A O 1
ATOM 523 N N . THR A 1 74 ? 7.240 -2.864 -0.694 1.00 98.12 74 THR A N 1
ATOM 524 C CA . THR A 1 74 ? 7.888 -2.372 0.533 1.00 98.12 74 THR A CA 1
ATOM 525 C C . THR A 1 74 ? 6.909 -2.200 1.695 1.00 98.12 74 THR A C 1
ATOM 527 O O . THR A 1 74 ? 7.311 -1.769 2.774 1.00 98.12 74 THR A O 1
ATOM 530 N N . GLY A 1 75 ? 5.630 -2.516 1.484 1.00 96.88 75 GLY A N 1
ATOM 531 C CA . GLY A 1 75 ? 4.594 -2.422 2.500 1.00 96.88 75 GLY A CA 1
ATOM 532 C C . GLY A 1 75 ? 4.661 -3.528 3.557 1.00 96.88 75 GLY A C 1
ATOM 533 O O . GLY A 1 75 ? 5.543 -4.392 3.569 1.00 96.88 75 GLY A O 1
ATOM 534 N N . THR A 1 76 ? 3.680 -3.543 4.459 1.00 96.50 76 THR A N 1
ATOM 535 C CA . THR A 1 76 ? 3.632 -4.480 5.592 1.00 96.50 76 THR A CA 1
ATOM 536 C C . THR A 1 76 ? 2.255 -5.108 5.804 1.00 96.50 76 THR A C 1
ATOM 538 O O . THR A 1 76 ? 1.223 -4.575 5.404 1.00 96.50 76 THR A O 1
ATOM 541 N N . GLY A 1 77 ? 2.232 -6.276 6.455 1.00 94.50 77 GLY A N 1
ATOM 542 C CA . GLY A 1 77 ? 0.991 -6.936 6.880 1.00 94.50 77 GLY A CA 1
ATOM 543 C C . GLY A 1 77 ? 0.155 -7.558 5.756 1.00 94.50 77 GLY A C 1
ATOM 544 O O . GLY A 1 77 ? -0.978 -7.958 6.006 1.00 94.50 77 GLY A O 1
ATOM 545 N N . GLY A 1 78 ? 0.685 -7.643 4.534 1.00 95.31 78 GLY A N 1
ATOM 546 C CA . GLY A 1 78 ? -0.019 -8.206 3.388 1.00 95.31 78 GLY A CA 1
ATOM 547 C C . GLY A 1 78 ? -0.075 -9.726 3.352 1.00 95.31 78 GLY A C 1
ATOM 548 O O . GLY A 1 78 ? 0.917 -10.403 3.605 1.00 95.31 78 GLY A O 1
ATOM 549 N N . SER A 1 79 ? -1.245 -10.250 2.994 1.00 96.56 79 SER A N 1
ATOM 550 C CA . SER A 1 79 ? -1.498 -11.676 2.745 1.00 96.56 79 SER A CA 1
ATOM 55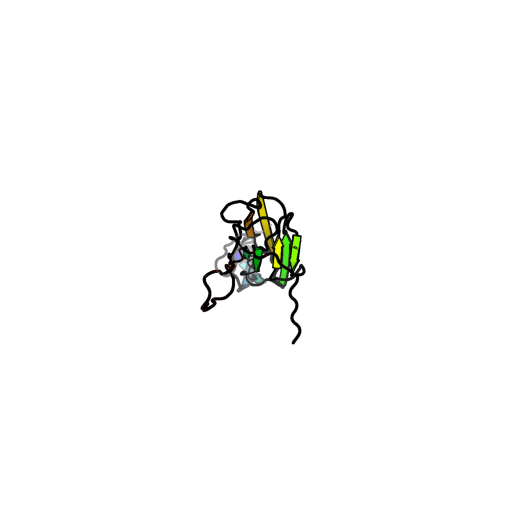1 C C . SER A 1 79 ? -2.087 -11.936 1.356 1.00 96.56 79 SER A C 1
ATOM 553 O O . SER A 1 79 ? -1.795 -12.963 0.751 1.00 96.56 79 SER A O 1
ATOM 555 N N . VAL A 1 80 ? -2.859 -10.985 0.824 1.00 97.62 80 VAL A N 1
ATOM 556 C CA . VAL A 1 80 ? -3.393 -10.996 -0.542 1.00 97.62 80 VAL A CA 1
ATOM 557 C C . VAL A 1 80 ? -2.957 -9.708 -1.229 1.00 97.62 80 VAL A C 1
ATOM 559 O O . VAL A 1 80 ? -3.106 -8.626 -0.658 1.00 97.62 80 VAL A O 1
ATOM 562 N N . PHE A 1 81 ? -2.429 -9.831 -2.447 1.00 98.44 81 PHE A N 1
ATOM 563 C CA . PHE A 1 81 ? -1.866 -8.727 -3.226 1.00 98.44 81 PHE A CA 1
ATOM 564 C C . PHE A 1 81 ? -2.661 -8.536 -4.514 1.00 98.44 81 PHE A C 1
ATOM 566 O O . PHE A 1 81 ? -2.688 -9.422 -5.370 1.00 98.44 81 PHE A O 1
ATOM 573 N N . VAL A 1 82 ? -3.297 -7.376 -4.655 1.00 98.25 82 VAL A N 1
ATOM 574 C CA . VAL A 1 82 ? -4.092 -7.016 -5.831 1.00 98.25 82 VAL A CA 1
ATOM 575 C C . VAL A 1 82 ? -3.329 -5.965 -6.625 1.00 98.25 82 VAL A C 1
ATOM 577 O O . VAL A 1 82 ? -3.469 -4.763 -6.400 1.00 98.25 82 VAL A O 1
ATOM 580 N N . TRP A 1 83 ? -2.483 -6.441 -7.534 1.00 98.38 83 TRP A N 1
ATOM 581 C CA . TRP A 1 83 ? -1.724 -5.593 -8.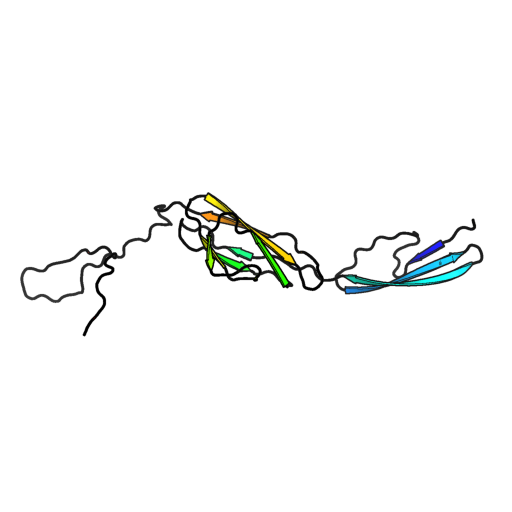445 1.00 98.38 83 TRP A CA 1
ATOM 582 C C . TRP A 1 83 ? -2.555 -5.187 -9.660 1.00 98.38 83 TRP A C 1
ATOM 584 O O . TRP A 1 83 ? -3.249 -6.008 -10.260 1.00 98.38 83 TRP A O 1
ATOM 594 N N . ASN A 1 84 ? -2.402 -3.935 -10.077 1.00 98.19 84 ASN A N 1
ATOM 595 C CA . ASN A 1 84 ? -2.831 -3.429 -11.370 1.00 98.19 84 ASN A CA 1
ATOM 596 C C . ASN A 1 84 ? -1.620 -2.805 -12.072 1.00 98.19 84 ASN A C 1
ATOM 598 O O . ASN A 1 84 ? -1.213 -1.692 -11.749 1.00 98.19 84 ASN A O 1
ATOM 602 N N . PHE A 1 85 ? -1.050 -3.526 -13.039 1.00 97.75 85 PHE A N 1
ATOM 603 C CA . PHE A 1 85 ? 0.089 -3.059 -13.839 1.00 97.75 85 PHE A CA 1
ATOM 604 C C . PHE A 1 85 ? -0.332 -2.228 -15.067 1.00 97.75 85 PHE A C 1
ATOM 606 O O . PHE A 1 85 ? 0.498 -1.915 -15.922 1.00 97.75 85 PHE A O 1
ATOM 613 N N . GLY A 1 86 ? -1.617 -1.881 -15.193 1.00 94.62 86 GLY A N 1
ATOM 614 C CA . GLY A 1 86 ? -2.144 -1.149 -16.339 1.00 94.62 86 GLY A CA 1
ATOM 615 C C . GLY A 1 86 ? -1.868 -1.883 -17.653 1.00 94.62 86 GLY A C 1
ATOM 616 O O . GLY A 1 86 ? -2.245 -3.039 -17.824 1.00 94.62 86 GLY A O 1
ATOM 617 N N . SER A 1 87 ? -1.201 -1.203 -18.587 1.00 96.50 87 SER A N 1
ATOM 618 C CA . SER A 1 87 ? -0.816 -1.754 -19.893 1.00 96.50 87 SER A CA 1
ATOM 619 C C . SER A 1 87 ? 0.585 -2.378 -19.922 1.00 96.50 87 SER A C 1
ATOM 621 O O . SER A 1 87 ? 1.108 -2.624 -21.010 1.00 96.50 87 SER A O 1
ATOM 623 N N . ALA A 1 88 ? 1.242 -2.552 -18.771 1.00 97.38 88 ALA A N 1
ATOM 624 C CA . ALA A 1 88 ? 2.582 -3.120 -18.739 1.00 97.38 88 ALA A CA 1
ATOM 625 C C . ALA A 1 88 ? 2.561 -4.600 -19.135 1.00 97.38 88 ALA A C 1
ATOM 627 O O . ALA A 1 88 ? 1.652 -5.351 -18.775 1.00 97.38 88 ALA A O 1
ATOM 628 N N . THR A 1 89 ? 3.603 -5.040 -19.831 1.00 98.00 89 THR A N 1
ATOM 629 C CA . THR A 1 89 ? 3.873 -6.469 -20.014 1.00 98.00 89 THR A CA 1
ATOM 630 C C . THR A 1 89 ? 4.704 -6.960 -18.838 1.00 98.00 89 THR A C 1
ATOM 632 O O . THR A 1 89 ? 5.766 -6.402 -18.565 1.00 98.00 89 THR A O 1
ATOM 635 N N . ILE A 1 90 ? 4.233 -7.997 -18.145 1.00 98.06 90 ILE A N 1
ATOM 636 C CA . ILE A 1 90 ? 4.978 -8.633 -17.054 1.00 98.06 90 ILE A CA 1
ATOM 637 C C . ILE A 1 90 ? 6.025 -9.563 -17.669 1.00 98.06 90 ILE A C 1
ATOM 639 O O . ILE A 1 90 ? 5.684 -10.511 -18.374 1.00 98.06 90 ILE A O 1
ATOM 643 N N . LEU A 1 91 ? 7.297 -9.276 -17.406 1.00 97.75 91 LEU A N 1
ATOM 644 C CA . LEU A 1 91 ? 8.440 -10.089 -17.819 1.00 97.75 91 LEU A CA 1
ATOM 645 C C . LEU A 1 91 ? 8.755 -11.171 -16.780 1.00 97.75 91 LEU A C 1
ATOM 647 O O . LEU A 1 91 ? 9.151 -12.277 -17.142 1.00 97.75 91 LEU A O 1
ATOM 651 N N . SER A 1 92 ? 8.566 -10.867 -15.492 1.00 97.88 92 SER A N 1
ATOM 652 C CA . SER A 1 92 ? 8.743 -11.818 -14.393 1.00 97.88 92 SER A CA 1
ATOM 653 C C . SER A 1 92 ? 7.859 -11.484 -13.185 1.00 97.88 92 SER A C 1
ATOM 655 O O . SER A 1 92 ? 7.413 -10.346 -13.015 1.00 97.88 92 SER A O 1
ATOM 657 N N . GLY A 1 93 ? 7.616 -12.497 -12.349 1.00 96.62 93 GLY A N 1
ATOM 658 C CA . GLY A 1 93 ? 6.688 -12.445 -11.218 1.00 96.62 93 GLY A CA 1
ATOM 659 C C . GLY A 1 93 ? 5.288 -12.951 -11.582 1.00 96.62 93 GLY A C 1
ATOM 660 O O . GLY A 1 93 ? 4.856 -12.871 -12.731 1.00 96.62 93 GLY A O 1
ATOM 661 N N . THR A 1 94 ? 4.571 -13.484 -10.590 1.00 95.75 94 THR A N 1
ATOM 662 C CA . THR A 1 94 ? 3.238 -14.077 -10.785 1.00 95.75 94 THR A CA 1
ATOM 663 C C . THR A 1 94 ? 2.269 -13.533 -9.735 1.00 95.75 94 THR A C 1
ATOM 665 O O . THR A 1 94 ? 2.426 -13.845 -8.549 1.00 95.75 94 THR A O 1
ATOM 668 N N . PRO A 1 95 ? 1.266 -12.724 -10.120 1.00 93.69 95 PRO A N 1
ATOM 669 C CA . PRO A 1 95 ? 0.199 -12.316 -9.211 1.00 93.69 95 PRO A CA 1
ATOM 670 C C . PRO A 1 95 ? -0.635 -13.528 -8.760 1.00 93.69 95 PRO A C 1
ATOM 672 O O . PRO A 1 95 ? -0.801 -14.463 -9.546 1.00 93.69 95 PRO A O 1
ATOM 675 N N . PRO A 1 96 ? -1.199 -13.537 -7.538 1.00 94.19 96 PRO A N 1
ATOM 676 C CA . PRO A 1 96 ? -1.198 -12.474 -6.528 1.00 94.19 96 PRO A CA 1
ATOM 677 C C . PRO A 1 96 ? -0.091 -12.666 -5.467 1.00 94.19 96 PRO A C 1
ATOM 679 O O . PRO A 1 96 ? -0.370 -13.018 -4.323 1.00 94.19 96 PRO A O 1
ATOM 682 N N . SER A 1 97 ? 1.177 -12.446 -5.828 1.00 95.88 97 SER A N 1
ATOM 683 C CA . SER A 1 97 ? 2.317 -12.477 -4.893 1.00 95.88 97 SER A CA 1
ATOM 684 C C . SER A 1 97 ? 2.846 -11.062 -4.591 1.00 95.88 97 SER A C 1
ATOM 686 O O . SER A 1 97 ? 2.557 -10.126 -5.346 1.00 95.88 97 SER A O 1
ATOM 688 N N . PRO A 1 98 ? 3.643 -10.866 -3.523 1.00 97.06 98 PRO A N 1
ATOM 689 C CA . PRO A 1 98 ? 4.321 -9.588 -3.272 1.00 97.06 98 PRO A CA 1
ATOM 690 C C . PRO A 1 98 ? 5.354 -9.205 -4.348 1.00 97.06 98 PRO A C 1
ATOM 692 O O . PRO A 1 98 ? 5.811 -8.067 -4.366 1.00 97.06 98 PRO A O 1
ATOM 695 N N . GLY A 1 99 ? 5.717 -10.119 -5.251 1.00 94.81 99 GLY A N 1
ATOM 696 C CA . GLY A 1 99 ? 6.804 -9.929 -6.208 1.00 94.81 99 GLY A CA 1
ATOM 697 C C . GLY A 1 99 ? 8.141 -10.483 -5.691 1.00 94.81 99 GLY A C 1
ATOM 698 O O . GLY A 1 99 ? 8.133 -11.401 -4.865 1.00 94.81 99 GLY A O 1
ATOM 699 N N . PRO A 1 100 ? 9.287 -9.961 -6.167 1.00 97.12 100 PRO A N 1
ATOM 700 C CA . PRO A 1 100 ? 9.414 -8.813 -7.072 1.00 97.12 100 PRO A CA 1
ATOM 701 C C . PRO A 1 100 ? 8.813 -9.081 -8.458 1.00 97.12 100 PRO A C 1
ATOM 703 O O . PRO A 1 100 ? 8.665 -10.235 -8.867 1.00 97.12 100 PRO A O 1
ATOM 706 N N . TYR A 1 101 ? 8.471 -8.008 -9.168 1.00 98.38 101 TYR A N 1
ATOM 707 C CA . TYR A 1 101 ? 8.050 -8.067 -10.567 1.00 98.38 101 TYR A CA 1
ATOM 708 C C . TYR A 1 101 ? 9.026 -7.303 -11.439 1.00 98.38 101 TYR A C 1
ATOM 710 O O . TYR A 1 101 ? 9.607 -6.306 -11.013 1.00 98.38 101 TYR A O 1
ATOM 718 N N . GLN A 1 102 ? 9.130 -7.734 -12.688 1.00 98.19 102 GLN A N 1
ATOM 719 C CA . GLN A 1 102 ? 9.779 -6.957 -13.725 1.00 98.19 102 GLN A CA 1
ATOM 720 C C . GLN A 1 102 ? 8.771 -6.706 -14.838 1.00 98.19 102 GLN A C 1
ATOM 722 O O . GLN A 1 102 ? 8.146 -7.645 -15.336 1.00 98.19 102 GLN A O 1
ATOM 727 N N . VAL A 1 103 ? 8.577 -5.442 -15.204 1.00 98.19 103 VAL A N 1
ATOM 728 C CA . VAL A 1 103 ? 7.562 -5.031 -16.182 1.00 98.19 103 VAL A CA 1
ATOM 729 C C . VAL A 1 103 ? 8.161 -4.145 -17.263 1.00 98.19 103 VAL A C 1
ATOM 731 O O . VAL A 1 103 ? 9.195 -3.517 -17.057 1.00 98.19 103 VAL A O 1
ATOM 734 N N . THR A 1 104 ? 7.526 -4.076 -18.427 1.00 97.50 104 THR A N 1
ATOM 735 C CA . THR A 1 104 ? 7.971 -3.193 -19.510 1.00 97.50 104 THR A CA 1
ATOM 736 C C . THR A 1 104 ? 6.806 -2.609 -20.301 1.00 97.50 104 THR A C 1
ATOM 738 O O . THR A 1 104 ? 5.685 -3.124 -20.276 1.00 97.50 104 THR A O 1
ATOM 741 N N . TRP A 1 105 ? 7.098 -1.542 -21.041 1.00 97.19 105 TRP A N 1
ATOM 742 C CA . TRP A 1 105 ? 6.192 -0.878 -21.971 1.00 97.19 105 TRP A CA 1
ATOM 743 C C . TRP A 1 105 ? 6.904 -0.660 -23.295 1.00 97.19 105 TRP A C 1
ATOM 745 O O . TRP A 1 105 ? 8.065 -0.264 -23.323 1.00 97.19 105 TRP A O 1
ATOM 755 N N . ASN A 1 106 ? 6.199 -0.876 -24.399 1.00 94.94 106 ASN A N 1
ATOM 756 C CA . ASN A 1 106 ? 6.752 -0.713 -25.744 1.00 94.94 106 ASN A CA 1
ATOM 757 C C . ASN A 1 106 ? 6.612 0.712 -26.302 1.00 94.94 106 ASN A C 1
ATOM 759 O O . ASN A 1 106 ? 7.215 1.034 -27.323 1.00 94.94 106 ASN A O 1
ATOM 763 N N . THR A 1 107 ? 5.807 1.554 -25.654 1.00 94.62 107 THR A N 1
ATOM 764 C CA . THR A 1 107 ? 5.462 2.900 -26.116 1.00 94.62 107 THR A CA 1
ATOM 765 C C . THR A 1 107 ? 5.861 3.919 -25.058 1.00 94.62 107 THR A C 1
ATOM 767 O O . THR A 1 107 ? 5.765 3.653 -23.862 1.00 94.62 107 THR A O 1
ATOM 770 N N . ALA A 1 108 ? 6.327 5.085 -25.502 1.00 94.12 108 ALA A N 1
ATOM 771 C CA . ALA A 1 108 ? 6.618 6.196 -24.609 1.00 94.12 108 ALA A CA 1
ATOM 772 C C . ALA A 1 108 ? 5.329 6.764 -24.003 1.00 94.12 108 ALA A C 1
ATOM 774 O O . ALA A 1 108 ? 4.309 6.882 -24.684 1.00 94.12 108 ALA A O 1
ATOM 775 N N . GLY A 1 109 ? 5.387 7.159 -22.737 1.00 93.88 109 GLY A N 1
ATOM 776 C CA . GLY A 1 109 ? 4.241 7.679 -22.002 1.00 93.88 109 GLY A CA 1
ATOM 777 C C . GLY A 1 109 ? 4.436 7.594 -20.494 1.00 93.88 109 GLY A C 1
ATOM 778 O O . GLY A 1 109 ? 5.450 7.096 -20.015 1.00 93.88 109 GLY A O 1
ATOM 779 N N . THR A 1 110 ? 3.453 8.075 -19.741 1.00 95.06 110 THR A N 1
ATOM 780 C CA . THR A 1 110 ? 3.410 7.912 -18.284 1.00 95.06 110 THR A CA 1
ATOM 781 C C . THR A 1 110 ? 2.366 6.861 -17.942 1.00 95.06 110 THR A C 1
ATOM 783 O O . THR A 1 110 ? 1.201 7.008 -18.312 1.00 95.06 110 THR A O 1
ATOM 786 N N . TYR A 1 111 ? 2.776 5.821 -17.225 1.00 96.19 111 TYR A N 1
ATOM 787 C CA . TYR A 1 111 ? 1.929 4.685 -16.878 1.00 96.19 111 TYR A CA 1
ATOM 788 C C . TYR A 1 111 ? 1.793 4.559 -15.367 1.00 96.19 111 TYR A C 1
ATOM 790 O O . TYR A 1 111 ? 2.764 4.744 -14.639 1.00 96.19 111 TYR A O 1
ATOM 798 N N . ALA A 1 112 ? 0.590 4.240 -14.897 1.00 96.44 112 ALA A N 1
ATOM 799 C CA . ALA A 1 112 ? 0.324 4.005 -13.485 1.00 96.44 112 ALA A CA 1
ATOM 800 C C . ALA A 1 112 ? 0.388 2.505 -13.173 1.00 96.44 112 ALA A C 1
ATOM 802 O O . ALA A 1 112 ? -0.226 1.699 -13.876 1.00 96.44 112 ALA A O 1
ATOM 803 N N . ILE A 1 113 ? 1.087 2.156 -12.097 1.00 97.88 113 ILE A N 1
ATOM 804 C CA . ILE A 1 113 ? 0.946 0.875 -11.403 1.00 97.88 113 ILE A CA 1
ATOM 805 C C . ILE A 1 113 ? 0.207 1.168 -10.103 1.00 97.88 113 ILE A C 1
ATOM 807 O O . ILE A 1 113 ? 0.507 2.164 -9.447 1.00 97.88 113 ILE A O 1
ATOM 811 N N . ALA A 1 114 ? -0.734 0.311 -9.722 1.00 97.88 114 ALA A N 1
ATOM 812 C CA . ALA A 1 114 ? -1.395 0.391 -8.429 1.00 97.88 114 ALA A CA 1
ATOM 813 C C . ALA A 1 114 ? -1.347 -0.946 -7.687 1.00 97.88 114 ALA A C 1
ATOM 815 O O . ALA A 1 114 ? -1.381 -2.014 -8.305 1.00 97.88 114 ALA A O 1
ATOM 816 N N . LEU A 1 115 ? -1.309 -0.877 -6.359 1.00 98.31 115 LEU A N 1
ATOM 817 C CA . LEU A 1 115 ? -1.392 -2.033 -5.475 1.00 98.31 115 LEU A CA 1
ATOM 818 C C . LEU A 1 115 ? -2.399 -1.761 -4.360 1.00 98.31 115 LEU A C 1
ATOM 820 O O . LEU A 1 115 ? -2.363 -0.714 -3.716 1.00 98.31 115 LEU A O 1
ATOM 824 N N . GLN A 1 116 ? -3.248 -2.748 -4.087 1.00 97.94 116 GLN A N 1
ATOM 825 C CA . GLN A 1 116 ? -4.007 -2.829 -2.845 1.00 97.94 116 GLN A CA 1
ATOM 826 C C . GLN A 1 116 ? -3.737 -4.165 -2.150 1.00 97.94 116 GLN A C 1
ATOM 828 O O . GLN A 1 116 ? -3.610 -5.206 -2.801 1.00 97.94 116 GLN A O 1
ATOM 833 N N . VAL A 1 117 ? -3.645 -4.138 -0.822 1.00 98.25 117 VAL A N 1
ATOM 834 C CA . VAL A 1 117 ? -3.258 -5.299 -0.019 1.00 98.25 117 VAL A CA 1
ATOM 835 C C . VAL A 1 117 ? -4.320 -5.608 1.030 1.00 98.25 117 VAL A C 1
ATOM 837 O O . VAL A 1 117 ? -4.833 -4.705 1.694 1.00 98.25 117 VAL A O 1
ATOM 840 N N . GLN A 1 118 ? -4.613 -6.896 1.215 1.00 97.94 118 GLN A N 1
ATOM 841 C CA . GLN A 1 118 ? -5.431 -7.394 2.320 1.00 97.94 118 GLN A CA 1
ATOM 842 C C . GLN A 1 118 ? -4.575 -8.195 3.301 1.00 97.94 118 GLN A C 1
ATOM 844 O O . GLN A 1 118 ? -3.760 -9.029 2.892 1.00 97.94 118 GLN A O 1
ATOM 849 N N . ASN A 1 119 ? -4.777 -7.985 4.600 1.00 96.44 119 ASN A N 1
ATOM 850 C CA . ASN A 1 119 ? -4.150 -8.805 5.637 1.00 96.44 119 ASN A CA 1
ATOM 851 C C . ASN A 1 119 ? -4.963 -10.081 5.936 1.00 96.44 119 ASN A C 1
ATOM 853 O O . ASN A 1 119 ? -6.092 -10.249 5.475 1.00 96.44 119 ASN A O 1
ATOM 857 N N . SER A 1 120 ? -4.406 -10.965 6.765 1.00 96.50 120 SER A N 1
ATOM 858 C CA . SER A 1 120 ? -5.051 -12.226 7.160 1.00 96.50 120 SER A CA 1
ATOM 859 C C . SER A 1 120 ? -6.311 -12.046 8.017 1.00 96.50 120 SER A C 1
ATOM 861 O O . SER A 1 120 ? -7.073 -12.992 8.188 1.00 96.50 120 SER A O 1
ATOM 863 N N . TYR A 1 121 ? -6.536 -10.845 8.555 1.00 94.88 121 TYR A N 1
ATOM 864 C CA . TYR A 1 121 ? -7.730 -10.472 9.317 1.00 94.88 121 TYR A CA 1
ATOM 865 C C . TYR A 1 121 ? -8.836 -9.873 8.431 1.00 94.88 121 TYR A C 1
ATOM 867 O O . TYR A 1 121 ? -9.884 -9.477 8.938 1.00 94.88 121 TYR A O 1
ATOM 875 N N . GLY A 1 122 ? -8.608 -9.780 7.117 1.00 94.88 122 GLY A N 1
ATOM 876 C CA . GLY A 1 122 ? -9.555 -9.238 6.147 1.00 94.88 122 GLY A CA 1
ATOM 877 C C . GLY A 1 122 ? -9.524 -7.713 5.982 1.00 94.88 122 GLY A C 1
ATOM 878 O O . GLY A 1 122 ? -10.296 -7.189 5.177 1.00 94.88 122 GLY A O 1
ATOM 879 N N . CYS A 1 123 ? -8.647 -6.991 6.690 1.00 96.25 123 CYS A N 1
ATOM 880 C CA . CYS A 1 123 ? -8.510 -5.537 6.570 1.00 96.25 123 CYS A CA 1
ATOM 881 C C . CYS A 1 123 ? -7.766 -5.156 5.285 1.00 96.25 123 CYS A C 1
ATOM 883 O O . CYS A 1 123 ? -6.747 -5.763 4.955 1.00 96.25 123 CYS A O 1
ATOM 885 N N . TRP A 1 124 ? -8.241 -4.107 4.617 1.00 97.38 124 TRP A N 1
ATOM 886 C CA . TRP A 1 124 ? -7.658 -3.576 3.385 1.00 97.38 124 TRP A CA 1
ATOM 887 C C . TRP A 1 124 ? -6.793 -2.340 3.639 1.00 97.38 124 TRP A C 1
ATOM 889 O O . TRP A 1 124 ? -7.124 -1.504 4.486 1.00 97.38 124 TRP A O 1
ATOM 899 N N . SER A 1 125 ? -5.702 -2.217 2.884 1.00 97.69 125 SER A N 1
ATOM 900 C CA . SER A 1 125 ? -4.907 -0.992 2.803 1.00 97.69 125 SER A CA 1
ATOM 901 C C . SER A 1 125 ? -5.645 0.092 2.004 1.00 97.69 125 SER A C 1
ATOM 903 O O . SER A 1 125 ? -6.564 -0.195 1.226 1.00 97.69 125 SER A O 1
ATOM 905 N N . ASP A 1 126 ? -5.207 1.344 2.161 1.00 94.56 126 ASP A N 1
ATOM 906 C CA . ASP A 1 126 ? -5.435 2.333 1.100 1.00 94.56 126 ASP A CA 1
ATOM 907 C C . ASP A 1 126 ? -4.640 1.890 -0.137 1.00 94.56 126 ASP A C 1
ATOM 909 O O . ASP A 1 126 ? -3.614 1.234 0.038 1.00 94.56 126 ASP A O 1
ATOM 913 N N . PRO A 1 127 ? -5.094 2.168 -1.367 1.00 94.50 127 PRO A N 1
ATOM 914 C CA . PRO A 1 127 ? -4.321 1.831 -2.557 1.00 94.50 127 PRO A CA 1
ATOM 915 C C . PRO A 1 127 ? -3.062 2.704 -2.655 1.00 94.50 127 PRO A C 1
ATOM 917 O O . PRO A 1 127 ? -3.139 3.917 -2.462 1.00 94.50 127 PRO A O 1
ATOM 920 N N . ASP A 1 128 ? -1.928 2.100 -3.017 1.00 97.19 128 ASP A N 1
ATOM 921 C CA . ASP A 1 128 ? -0.731 2.835 -3.449 1.00 97.19 128 ASP A CA 1
ATOM 922 C C . ASP A 1 128 ? -0.707 2.907 -4.980 1.00 97.19 128 ASP A C 1
ATOM 924 O O . ASP A 1 128 ? -1.134 1.969 -5.660 1.00 97.19 128 ASP A O 1
ATOM 928 N N . THR A 1 129 ? -0.255 4.026 -5.543 1.00 97.38 129 THR A N 1
ATOM 929 C CA . THR A 1 129 ? -0.152 4.235 -6.993 1.00 97.38 129 THR A CA 1
ATOM 930 C C . THR A 1 129 ? 1.143 4.955 -7.330 1.00 97.38 129 THR A C 1
ATOM 932 O O . THR A 1 129 ? 1.347 6.102 -6.936 1.00 97.38 129 THR A O 1
ATOM 935 N N . GLN A 1 130 ? 1.982 4.302 -8.132 1.00 91.94 130 GLN A N 1
ATOM 936 C CA . GLN A 1 130 ? 3.251 4.840 -8.617 1.00 91.94 130 GLN A CA 1
ATOM 937 C C . GLN A 1 130 ? 3.180 5.074 -10.127 1.00 91.94 130 GLN A C 1
ATOM 939 O O . GLN A 1 130 ? 2.580 4.287 -10.863 1.00 91.94 130 GLN A O 1
ATOM 944 N N . TYR A 1 131 ? 3.812 6.151 -10.598 1.00 93.94 131 TYR A N 1
ATOM 945 C CA . TYR A 1 131 ? 3.852 6.506 -12.017 1.00 93.94 131 TYR A CA 1
ATOM 946 C C . TYR A 1 131 ? 5.240 6.255 -12.607 1.00 93.94 131 TYR A C 1
ATOM 948 O O . TYR A 1 131 ? 6.237 6.834 -12.169 1.00 93.94 131 TYR A O 1
ATOM 956 N N . VAL A 1 132 ? 5.294 5.431 -13.649 1.00 94.69 132 VAL A N 1
ATOM 957 C CA . VAL A 1 132 ? 6.509 5.148 -14.413 1.00 94.69 132 VAL A CA 1
ATOM 958 C C . VAL A 1 132 ? 6.499 5.973 -15.691 1.00 94.69 132 VAL A C 1
ATOM 960 O O . VAL A 1 132 ? 5.573 5.884 -16.500 1.00 94.69 132 VAL A O 1
ATOM 963 N N . MET A 1 133 ? 7.536 6.787 -15.876 1.00 93.69 133 MET A N 1
ATOM 964 C CA . MET A 1 133 ? 7.754 7.534 -17.109 1.00 93.69 133 MET A CA 1
ATOM 965 C C . MET A 1 133 ? 8.578 6.681 -18.072 1.00 93.69 133 MET A C 1
ATOM 967 O O . MET A 1 133 ? 9.712 6.316 -17.770 1.00 93.69 133 MET A O 1
ATOM 971 N N . VAL A 1 134 ? 8.009 6.384 -19.235 1.00 95.69 134 VAL A N 1
ATOM 972 C CA . VAL A 1 134 ? 8.636 5.605 -20.302 1.00 95.69 134 VAL A CA 1
ATOM 973 C C . VAL A 1 134 ? 9.020 6.549 -21.428 1.00 95.69 134 VAL A C 1
ATOM 975 O O . VAL A 1 134 ? 8.184 7.248 -22.004 1.00 95.69 134 VAL A O 1
ATOM 978 N N . LEU A 1 135 ? 10.303 6.565 -21.743 1.00 92.56 135 LEU A N 1
ATOM 979 C CA . LEU A 1 135 ? 10.889 7.401 -22.776 1.00 92.56 135 LEU A CA 1
ATOM 980 C C . LEU A 1 135 ? 10.940 6.650 -24.110 1.00 92.56 135 LEU A C 1
ATOM 982 O O . LEU A 1 135 ? 11.034 5.421 -24.147 1.00 92.56 135 LEU A O 1
ATOM 986 N N . ALA A 1 136 ? 10.870 7.386 -25.219 1.00 89.00 136 ALA A N 1
ATOM 987 C CA . ALA A 1 136 ? 10.927 6.792 -26.551 1.00 89.00 136 ALA A CA 1
ATOM 988 C C . ALA A 1 136 ? 12.302 6.167 -26.828 1.00 89.00 136 ALA A C 1
ATOM 990 O O . ALA A 1 136 ? 13.333 6.677 -26.390 1.00 89.00 136 ALA A O 1
ATOM 991 N N . ALA A 1 137 ? 12.323 5.084 -27.606 1.00 75.81 137 ALA A N 1
ATOM 992 C CA . ALA A 1 137 ? 13.575 4.517 -28.090 1.00 75.81 137 ALA A CA 1
ATOM 993 C C . ALA A 1 137 ? 14.357 5.584 -28.881 1.00 75.81 137 ALA A C 1
ATOM 995 O O . ALA A 1 137 ? 13.801 6.239 -29.764 1.00 75.81 137 ALA A O 1
ATOM 996 N N . GLY A 1 138 ? 15.634 5.778 -28.540 1.00 74.81 138 GLY A N 1
ATOM 997 C CA . GLY A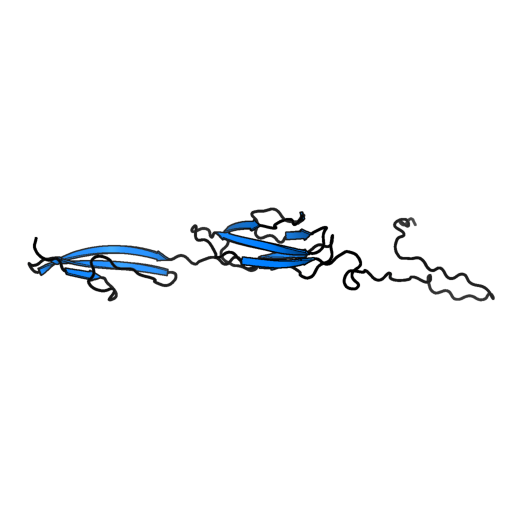 1 138 ? 16.497 6.779 -29.175 1.00 74.81 138 GLY A CA 1
ATOM 998 C C . GLY A 1 138 ? 16.502 8.167 -28.524 1.00 74.81 138 GLY A C 1
ATOM 999 O O . GLY A 1 138 ? 17.186 9.058 -29.031 1.00 74.81 138 GLY A O 1
ATOM 1000 N N . THR A 1 139 ? 15.803 8.390 -27.401 1.00 77.94 139 THR A N 1
ATOM 1001 C CA . THR A 1 139 ? 16.111 9.569 -26.575 1.00 77.94 139 THR A CA 1
ATOM 1002 C C . THR A 1 139 ? 17.558 9.458 -26.069 1.00 77.94 139 THR A C 1
ATOM 1004 O O . THR A 1 139 ? 17.987 8.353 -25.753 1.00 77.94 139 THR A O 1
ATOM 1007 N N . PRO A 1 140 ? 18.348 10.546 -25.967 1.00 76.50 140 PRO A N 1
ATOM 1008 C CA . PRO A 1 140 ? 19.771 10.456 -25.605 1.00 76.50 140 PRO A CA 1
ATOM 1009 C C . PRO A 1 140 ? 20.061 9.730 -24.282 1.00 76.50 140 PRO A C 1
ATOM 1011 O O . PRO A 1 140 ? 21.104 9.107 -24.135 1.00 76.50 140 PRO A O 1
ATOM 1014 N N . ASN A 1 141 ? 19.126 9.778 -23.332 1.00 72.56 141 ASN A N 1
ATOM 1015 C CA . ASN A 1 141 ? 19.169 9.044 -22.061 1.00 72.56 141 ASN A CA 1
ATOM 1016 C C . ASN A 1 141 ? 18.732 7.567 -22.162 1.00 72.56 141 ASN A C 1
ATOM 1018 O O . ASN A 1 141 ? 18.816 6.844 -21.177 1.00 72.56 141 ASN A O 1
ATOM 1022 N N . CYS A 1 142 ? 18.282 7.136 -23.338 1.00 73.12 142 CYS A N 1
ATOM 1023 C CA . CYS A 1 142 ? 17.906 5.772 -23.705 1.00 73.12 142 CYS A CA 1
ATOM 1024 C C . CYS A 1 142 ? 18.784 5.170 -24.804 1.00 73.12 142 CYS A C 1
ATOM 1026 O O . CYS A 1 142 ? 18.570 4.027 -25.205 1.00 73.12 142 CYS A O 1
ATOM 1028 N N . CYS A 1 143 ? 19.768 5.917 -25.303 1.00 59.88 143 CYS A N 1
ATOM 1029 C CA . CYS A 1 143 ? 20.763 5.397 -26.222 1.00 59.88 143 CYS A CA 1
ATOM 1030 C C . CYS A 1 143 ? 21.842 4.650 -25.430 1.00 59.88 143 CYS A C 1
ATOM 1032 O O . CYS A 1 143 ? 22.543 5.244 -24.611 1.00 59.88 143 CYS A O 1
ATOM 1034 N N . THR A 1 144 ? 22.035 3.364 -25.715 1.00 57.97 144 THR A N 1
ATOM 1035 C CA . THR A 1 144 ? 23.297 2.692 -25.398 1.00 57.97 144 THR A CA 1
ATOM 1036 C C . THR A 1 144 ? 24.367 3.262 -26.324 1.00 57.97 144 THR A C 1
ATOM 1038 O O . THR A 1 144 ? 24.271 3.120 -27.544 1.00 57.97 144 THR A O 1
ATOM 1041 N N . PHE A 1 145 ? 25.370 3.945 -25.772 1.00 53.22 145 PHE A N 1
ATOM 1042 C CA . PHE A 1 145 ? 26.528 4.352 -26.564 1.00 53.22 145 PHE A CA 1
ATOM 1043 C C . PHE A 1 145 ? 27.260 3.091 -27.048 1.00 53.22 145 PHE A C 1
ATOM 1045 O O . PHE A 1 145 ? 27.557 2.229 -26.217 1.00 53.22 145 PHE A O 1
ATOM 1052 N N . PRO A 1 146 ? 27.567 2.952 -28.351 1.00 54.03 146 PRO A N 1
ATOM 1053 C CA . PRO A 1 146 ? 28.414 1.859 -28.808 1.00 54.03 146 PRO A CA 1
ATOM 1054 C C . PRO A 1 146 ? 29.777 1.977 -28.116 1.00 54.03 146 PRO A C 1
ATOM 1056 O O . PRO A 1 146 ? 30.319 3.076 -27.998 1.00 54.03 146 PRO A O 1
ATOM 1059 N N . THR A 1 147 ? 30.337 0.863 -27.654 1.00 56.03 147 THR A N 1
ATOM 1060 C CA . THR A 1 147 ? 31.713 0.803 -27.145 1.00 56.03 147 THR A CA 1
ATOM 1061 C C . THR A 1 147 ? 32.647 0.460 -28.309 1.00 56.03 147 THR A C 1
ATOM 1063 O O . THR A 1 147 ? 32.781 -0.723 -28.623 1.00 56.03 147 THR A O 1
ATOM 1066 N N . PRO A 1 148 ? 33.260 1.436 -29.007 1.00 57.22 148 PRO A N 1
ATOM 1067 C CA . PRO A 1 148 ? 34.078 1.131 -30.175 1.00 57.22 148 PRO A CA 1
ATOM 1068 C C . PRO A 1 148 ? 35.293 0.286 -29.774 1.00 57.22 148 PRO A C 1
ATOM 1070 O O . PRO A 1 148 ? 36.003 0.624 -28.827 1.00 57.22 148 PRO A O 1
ATOM 1073 N N . PHE A 1 149 ? 35.558 -0.783 -30.524 1.00 68.81 149 PHE A N 1
ATOM 1074 C CA . PHE A 1 149 ? 36.771 -1.585 -30.388 1.00 68.81 149 PHE A CA 1
ATOM 1075 C C . PHE A 1 149 ? 37.635 -1.408 -31.639 1.00 68.81 149 PHE A C 1
ATOM 1077 O O . PHE A 1 149 ? 37.219 -1.770 -32.736 1.00 68.81 149 PHE A O 1
ATOM 1084 N N . ALA A 1 150 ? 38.833 -0.836 -31.477 1.00 69.19 150 ALA A N 1
ATOM 1085 C CA . ALA A 1 150 ? 39.752 -0.525 -32.580 1.00 69.19 150 ALA A CA 1
ATOM 1086 C C . ALA A 1 150 ? 40.627 -1.725 -33.025 1.00 69.19 150 ALA A C 1
ATOM 1088 O O . ALA A 1 150 ? 41.522 -1.579 -33.865 1.00 69.19 150 ALA A O 1
ATOM 1089 N N . GLY A 1 151 ? 40.386 -2.909 -32.448 1.00 73.69 151 GLY A N 1
ATOM 1090 C CA . GLY A 1 151 ? 41.291 -4.057 -32.483 1.00 73.69 151 GLY A CA 1
ATOM 1091 C C . GLY A 1 151 ? 42.151 -4.161 -31.215 1.00 73.69 151 GLY A C 1
ATOM 1092 O O . GLY A 1 151 ? 42.263 -3.212 -30.448 1.00 73.69 151 GLY A O 1
ATOM 1093 N N . ASN A 1 152 ? 42.758 -5.332 -30.988 1.00 77.44 152 ASN A N 1
ATOM 1094 C CA . ASN A 1 152 ? 43.737 -5.527 -29.910 1.00 77.44 152 ASN A CA 1
ATOM 1095 C C . ASN A 1 152 ? 45.025 -4.736 -30.181 1.00 77.44 152 ASN A C 1
ATOM 1097 O O . ASN A 1 152 ? 45.432 -4.603 -31.339 1.00 77.44 152 ASN A O 1
ATOM 1101 N N . ASP A 1 153 ? 45.717 -4.332 -29.115 1.00 79.44 153 ASP A N 1
ATOM 1102 C CA . ASP A 1 153 ? 47.033 -3.696 -29.202 1.00 79.44 153 ASP A CA 1
ATOM 1103 C C . ASP A 1 153 ? 48.048 -4.619 -29.899 1.00 79.44 153 ASP A C 1
ATOM 1105 O O . ASP A 1 153 ? 48.157 -5.811 -29.594 1.00 79.44 153 ASP A O 1
ATOM 1109 N N . ARG A 1 154 ? 48.805 -4.074 -30.861 1.00 72.81 154 ARG A N 1
ATOM 1110 C CA . ARG A 1 154 ? 49.832 -4.813 -31.613 1.00 72.81 154 ARG A CA 1
ATOM 1111 C C . ARG A 1 154 ? 51.128 -4.020 -31.697 1.00 72.81 154 ARG A C 1
ATOM 1113 O O . ARG A 1 154 ? 51.125 -2.856 -32.082 1.00 72.81 154 ARG A O 1
ATOM 1120 N N . ASN A 1 155 ? 52.246 -4.700 -31.455 1.00 65.25 155 ASN A N 1
ATOM 1121 C CA . ASN A 1 155 ? 53.579 -4.181 -31.751 1.00 65.25 155 ASN A CA 1
ATOM 1122 C C . ASN A 1 155 ? 53.974 -4.617 -33.169 1.00 65.25 155 ASN A C 1
ATOM 1124 O O . ASN A 1 155 ? 54.118 -5.812 -33.426 1.00 65.25 155 ASN A O 1
ATOM 1128 N N . ILE A 1 156 ? 54.122 -3.666 -34.095 1.00 72.81 156 ILE A N 1
ATOM 1129 C CA . ILE A 1 156 ? 54.471 -3.935 -35.499 1.00 72.81 156 ILE A CA 1
ATOM 1130 C C . ILE A 1 156 ? 55.896 -3.465 -35.811 1.00 72.81 156 ILE A C 1
ATOM 1132 O O . ILE A 1 156 ? 56.329 -2.418 -35.341 1.00 72.81 156 ILE A O 1
ATOM 1136 N N . CYS A 1 157 ? 56.599 -4.217 -36.660 1.00 63.97 157 CYS A N 1
ATOM 1137 C CA . CYS A 1 157 ? 57.924 -3.850 -37.181 1.00 63.97 157 CYS A CA 1
ATOM 1138 C C . CYS A 1 157 ? 57.897 -3.481 -38.682 1.00 63.97 157 CYS A C 1
ATOM 1140 O O . CYS A 1 157 ? 58.949 -3.265 -39.277 1.00 63.97 157 CYS A O 1
ATOM 1142 N N . GLY A 1 158 ? 56.712 -3.437 -39.309 1.00 62.91 158 GLY A N 1
ATOM 1143 C CA . GLY A 1 158 ? 56.502 -3.086 -40.722 1.00 62.91 158 GLY A CA 1
ATOM 1144 C C . GLY A 1 158 ? 55.764 -1.752 -40.899 1.00 62.91 158 GLY A C 1
ATOM 1145 O O . GLY A 1 158 ? 55.049 -1.316 -40.003 1.00 62.91 158 GLY A O 1
ATOM 1146 N N . LEU A 1 159 ? 55.917 -1.106 -42.064 1.00 60.69 159 LEU A N 1
ATOM 1147 C CA . LEU A 1 159 ? 55.391 0.245 -42.354 1.00 60.69 159 LEU A CA 1
ATOM 1148 C C . LEU A 1 159 ? 53.866 0.322 -42.592 1.00 60.69 159 LEU A C 1
ATOM 1150 O O . LEU A 1 159 ? 53.358 1.385 -42.938 1.00 60.69 159 LEU A O 1
ATOM 1154 N N . THR A 1 160 ? 53.119 -0.774 -42.446 1.00 55.75 160 THR A N 1
ATOM 1155 C CA . THR A 1 160 ? 51.656 -0.797 -42.619 1.00 55.75 160 THR A CA 1
ATOM 1156 C C . THR A 1 160 ? 50.985 -1.663 -41.556 1.00 55.75 160 THR A C 1
ATOM 1158 O O . THR A 1 160 ? 51.494 -2.719 -41.185 1.00 55.75 160 THR A O 1
ATOM 1161 N N . THR A 1 161 ? 49.824 -1.210 -41.072 1.00 65.75 161 THR A N 1
ATOM 1162 C CA . THR A 1 161 ? 48.938 -1.964 -40.175 1.00 65.75 161 THR A CA 1
ATOM 1163 C C . THR A 1 161 ? 47.478 -1.718 -40.537 1.00 65.75 161 THR A C 1
ATOM 1165 O O . THR A 1 161 ? 47.149 -0.697 -41.142 1.00 65.75 161 THR A O 1
ATOM 1168 N N . GLN A 1 162 ? 46.609 -2.661 -40.179 1.00 67.00 162 GLN A N 1
ATOM 1169 C CA . GLN A 1 162 ? 45.163 -2.561 -40.354 1.00 67.00 162 GLN A CA 1
ATOM 1170 C C . GLN A 1 162 ? 44.515 -2.307 -38.990 1.00 67.00 162 GLN A C 1
ATOM 1172 O O . GLN A 1 162 ? 44.733 -3.068 -38.050 1.00 67.00 162 GLN A O 1
ATOM 1177 N N . MET A 1 163 ? 43.727 -1.236 -38.897 1.00 67.56 163 MET A N 1
ATOM 1178 C CA . MET A 1 163 ? 42.845 -0.946 -37.764 1.00 67.56 163 MET A CA 1
ATOM 1179 C C . MET A 1 163 ? 41.421 -1.325 -38.169 1.00 67.56 163 MET A C 1
ATOM 1181 O O . MET A 1 163 ? 41.033 -1.105 -39.318 1.00 67.56 163 MET A O 1
ATOM 1185 N N . MET A 1 164 ? 40.653 -1.906 -37.253 1.00 65.50 164 MET A N 1
ATOM 1186 C CA . MET A 1 164 ? 39.262 -2.289 -37.500 1.00 65.50 164 MET A CA 1
ATOM 1187 C C . MET A 1 164 ? 38.368 -1.464 -36.585 1.00 65.50 164 MET A C 1
ATOM 1189 O O . MET A 1 164 ? 38.643 -1.384 -35.398 1.00 65.50 164 MET A O 1
ATOM 1193 N N . ALA A 1 165 ? 37.322 -0.849 -37.131 1.00 53.66 165 ALA A N 1
ATOM 1194 C CA . ALA A 1 165 ? 36.271 -0.215 -36.344 1.00 53.66 165 ALA A CA 1
ATOM 1195 C C . ALA A 1 165 ? 35.027 -1.098 -36.451 1.00 53.66 165 ALA A C 1
ATOM 1197 O O . ALA A 1 165 ? 34.289 -0.990 -37.430 1.00 53.66 165 ALA A O 1
ATOM 1198 N N . ASP A 1 166 ? 34.843 -2.006 -35.493 1.00 58.72 166 ASP A N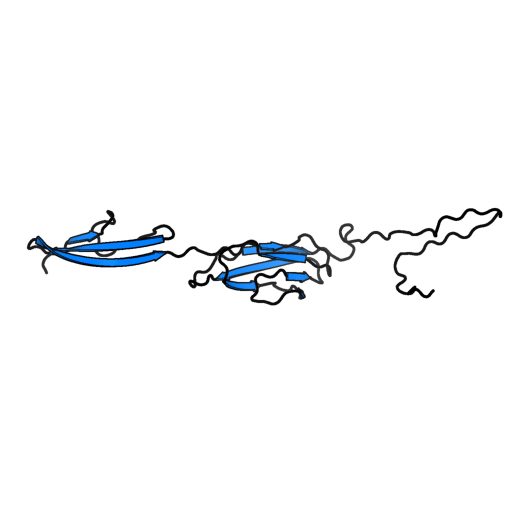 1
ATOM 1199 C CA . ASP A 1 166 ? 33.660 -2.870 -35.450 1.00 58.72 166 ASP A CA 1
ATOM 1200 C C . ASP A 1 166 ? 32.647 -2.292 -34.441 1.00 58.72 166 ASP A C 1
ATOM 1202 O O . ASP A 1 166 ? 33.012 -2.091 -33.274 1.00 58.72 166 ASP A O 1
ATOM 1206 N N . PRO A 1 167 ? 31.411 -1.936 -34.848 1.00 51.31 167 PRO A N 1
ATOM 1207 C CA . PRO A 1 167 ? 30.342 -1.638 -33.897 1.00 51.31 167 PRO A CA 1
ATOM 1208 C C . PRO A 1 167 ? 29.949 -2.927 -33.143 1.00 51.31 167 PRO A C 1
ATOM 1210 O O . PRO A 1 167 ? 30.018 -4.003 -33.735 1.00 51.31 167 PRO A O 1
ATOM 1213 N N . PRO A 1 168 ? 29.552 -2.884 -31.855 1.00 55.56 168 PRO A N 1
ATOM 1214 C CA . PRO A 1 168 ? 29.466 -4.075 -31.006 1.00 55.56 168 PRO A CA 1
ATOM 1215 C C . PRO A 1 168 ? 28.178 -4.877 -31.237 1.00 55.56 168 PRO A C 1
ATOM 1217 O O . PRO A 1 168 ? 27.435 -5.159 -30.306 1.00 55.56 168 PRO A O 1
ATOM 1220 N N . ASP A 1 169 ? 27.923 -5.296 -32.471 1.00 48.56 169 ASP A N 1
ATOM 1221 C CA . ASP A 1 169 ? 26.755 -6.100 -32.817 1.00 48.56 169 ASP A CA 1
ATOM 1222 C C . ASP A 1 169 ? 27.183 -7.265 -33.717 1.00 48.56 169 ASP A C 1
ATOM 1224 O O . ASP A 1 169 ? 26.560 -7.552 -34.738 1.00 48.56 169 ASP A O 1
ATOM 1228 N N . ASN A 1 170 ? 28.262 -7.965 -33.353 1.00 45.75 170 ASN A N 1
ATOM 1229 C CA . ASN A 1 170 ? 28.559 -9.261 -33.950 1.00 45.75 170 ASN A CA 1
ATOM 1230 C C . ASN A 1 170 ? 28.291 -10.405 -32.962 1.00 45.75 170 ASN A C 1
ATOM 1232 O O . ASN A 1 170 ? 29.156 -10.841 -32.205 1.00 45.75 170 ASN A O 1
ATOM 1236 N N . HIS A 1 171 ? 27.074 -10.940 -33.041 1.00 46.19 171 HIS A N 1
ATOM 1237 C CA . HIS A 1 171 ? 26.617 -12.168 -32.386 1.00 46.19 171 HIS A CA 1
ATOM 1238 C C . HIS A 1 171 ? 27.232 -13.471 -32.964 1.00 46.19 171 HIS A C 1
ATOM 1240 O O . HIS A 1 171 ? 26.623 -14.532 -32.832 1.00 46.19 171 HIS A O 1
ATOM 1246 N N . SER A 1 172 ? 28.407 -13.459 -33.609 1.00 44.31 172 SER A N 1
ATOM 1247 C CA . SER A 1 172 ? 28.902 -14.641 -34.340 1.00 44.31 172 SER A CA 1
ATOM 1248 C C . SER A 1 172 ? 30.348 -15.083 -34.088 1.00 44.31 172 SER A C 1
ATOM 1250 O O . SER A 1 172 ? 30.924 -15.727 -34.963 1.00 44.31 172 SER A O 1
ATOM 1252 N N . TYR A 1 173 ? 30.935 -14.858 -32.910 1.00 41.16 173 TYR A N 1
ATOM 1253 C CA . TYR A 1 173 ? 32.132 -15.621 -32.512 1.00 41.16 173 TYR A CA 1
ATOM 1254 C C . TYR A 1 173 ? 31.948 -16.331 -31.167 1.00 41.16 173 TYR A C 1
ATOM 1256 O O . TYR A 1 173 ? 32.484 -15.962 -30.127 1.00 41.16 173 TYR A O 1
ATOM 1264 N N . ILE A 1 174 ? 31.158 -17.405 -31.232 1.00 38.47 174 ILE A N 1
ATOM 1265 C CA . ILE A 1 174 ? 31.288 -18.573 -30.358 1.00 38.47 174 ILE A CA 1
ATOM 1266 C C . ILE A 1 174 ? 32.706 -19.141 -30.504 1.00 38.47 174 ILE A C 1
ATOM 1268 O O . ILE A 1 174 ? 33.207 -19.313 -31.614 1.00 38.47 174 ILE A O 1
ATOM 1272 N N . GLY A 1 175 ? 33.370 -19.391 -29.377 1.00 39.53 175 GLY A N 1
ATOM 1273 C CA . GLY A 1 175 ? 34.717 -19.948 -29.362 1.00 39.53 175 GLY A CA 1
ATOM 1274 C C . GLY A 1 175 ? 34.793 -21.358 -29.945 1.00 39.53 175 GLY A C 1
ATOM 1275 O O . GLY A 1 175 ? 33.801 -22.083 -29.963 1.00 39.53 175 GLY A O 1
ATOM 1276 N N . GLN A 1 176 ? 35.999 -21.751 -30.345 1.00 33.56 176 GLN A N 1
ATOM 1277 C CA . GLN A 1 176 ? 36.514 -23.117 -30.257 1.00 33.56 176 GLN A CA 1
ATOM 1278 C C . GLN A 1 176 ? 38.053 -23.078 -30.324 1.00 33.56 176 GLN A C 1
ATOM 1280 O O . GLN A 1 176 ? 38.619 -22.194 -30.962 1.00 33.56 176 GLN A O 1
ATOM 1285 N N . TRP A 1 177 ? 38.651 -23.991 -29.555 1.00 43.97 177 TRP A N 1
ATOM 1286 C CA . TRP A 1 177 ? 40.041 -24.110 -29.095 1.00 43.97 177 TRP A CA 1
ATOM 1287 C C . TRP A 1 177 ? 41.127 -24.099 -30.171 1.00 43.97 177 TRP A C 1
ATOM 1289 O O . TRP A 1 177 ? 40.917 -24.737 -31.226 1.00 43.97 177 TRP A O 1
#

Foldseek 3Di:
DFDKWKDKPPRQDTDPDGDDDDPADKDKMKMWIATPVRDIDIDIDIDGHHDAKAFDKDWDAAEEAPDKIWIATPIDQFDWKDKDQDPWDWPDDDPPDRDRTITHHNDFDKGKIKIKGAHPVGHIHDIDIDIYGYDYCPDPVNDDDFPWDQDDDDDDPDPDDDTDTDGPPDPPDDDDD